Protein AF-A0AAV8EI92-F1 (afdb_monomer_lite)

Sequence (112 aa):
MQIKMDQYKLKQLKFEDYLSFFHDHRAENLTCSQLNQILFMHGFVKLTNHTKEDAMNAVYSLNAAIPTRSTINDSTCRPTSPLSLEEMKRGIREIEWEECPIGSVVSFKPMG

Radius of gyration: 18.46 Å; chains: 1; bounding box: 52×26×43 Å

Organism: NCBI:txid906938

Secondary structure (DSSP, 8-state):
------S----PPPHHHHHHHHHH---TTS-HHHHHHHHHHTTPPP-TTS-HHHHHHHHHT--PPP---TTS--TT---SSPPPHHHHHHHHHHTT-TTS------PPPPP-

Foldseek 3Di:
DDPPPPDDPPVEQDPVNVLCCVVVVDCVPPDLSNLQVLCVVVPHHRPPPDDSVVSSVVSVPPPDDRPDDPPDPDPSPDPPDFQDPVNVVVVCVVVVVVVDDDPDDDTDDDDD

InterPro domains:
  IPR056689 Domain of unknown function DUF7787 [PF25042] (11-63)

Structure (mmCIF, N/CA/C/O backbone):
data_AF-A0AAV8EI92-F1
#
_entry.id   AF-A0AAV8EI92-F1
#
loop_
_atom_site.group_PDB
_atom_site.id
_atom_site.type_symbol
_atom_site.label_atom_id
_atom_site.label_alt_id
_atom_site.label_comp_id
_atom_site.label_asym_id
_atom_site.label_entity_id
_atom_site.label_seq_id
_atom_site.pdbx_PDB_ins_code
_atom_site.Cartn_x
_atom_site.Cartn_y
_atom_site.Cartn_z
_atom_site.occupancy
_atom_site.B_iso_or_equiv
_atom_site.auth_seq_id
_atom_site.auth_comp_id
_atom_site.auth_asym_id
_atom_site.auth_atom_id
_atom_site.pdbx_PDB_model_num
ATOM 1 N N . MET A 1 1 ? -28.005 2.738 -10.618 1.00 36.25 1 MET A N 1
ATOM 2 C CA . MET A 1 1 ? -27.584 2.250 -9.287 1.00 36.25 1 MET A CA 1
ATOM 3 C C . MET A 1 1 ? -26.777 3.358 -8.619 1.00 36.25 1 MET A C 1
ATOM 5 O O . MET A 1 1 ? -25.582 3.455 -8.850 1.00 36.25 1 MET A O 1
ATOM 9 N N . GLN A 1 2 ? -27.439 4.270 -7.897 1.00 36.84 2 GLN A N 1
ATOM 10 C CA . GLN A 1 2 ? -26.756 5.330 -7.146 1.00 36.84 2 GLN A CA 1
ATOM 11 C C . GLN A 1 2 ? -26.046 4.683 -5.953 1.00 36.84 2 GLN A C 1
ATOM 13 O O . GLN A 1 2 ? -26.699 4.252 -5.002 1.00 36.84 2 GLN A O 1
ATOM 18 N N . ILE A 1 3 ? -24.718 4.602 -5.995 1.00 45.78 3 ILE A N 1
ATOM 19 C CA . ILE A 1 3 ? -23.933 4.316 -4.795 1.00 45.78 3 ILE A CA 1
ATOM 20 C C . ILE A 1 3 ? -24.068 5.562 -3.916 1.00 45.78 3 ILE A C 1
ATOM 22 O O . ILE A 1 3 ? -23.470 6.597 -4.197 1.00 45.78 3 ILE A O 1
ATOM 26 N N . LYS A 1 4 ? -24.929 5.495 -2.896 1.00 36.78 4 LYS A N 1
ATOM 27 C CA . LYS A 1 4 ? -25.070 6.548 -1.886 1.00 36.78 4 LYS A CA 1
ATOM 28 C C . LYS A 1 4 ? -23.738 6.675 -1.138 1.00 36.78 4 LYS A C 1
ATOM 30 O O . LYS A 1 4 ? -23.454 5.882 -0.246 1.00 36.78 4 LYS A O 1
ATOM 35 N N . MET A 1 5 ? -22.935 7.673 -1.500 1.00 42.00 5 MET A N 1
ATOM 36 C CA . MET A 1 5 ? -21.683 8.043 -0.820 1.00 42.00 5 MET A CA 1
ATOM 37 C C . MET A 1 5 ? -21.914 8.788 0.514 1.00 42.00 5 MET A C 1
ATOM 39 O O . MET A 1 5 ? -20.963 9.280 1.107 1.00 42.00 5 MET A O 1
ATOM 43 N N . ASP A 1 6 ? -23.152 8.845 1.017 1.00 43.56 6 ASP A N 1
ATOM 44 C CA . ASP A 1 6 ? -23.557 9.717 2.134 1.00 43.56 6 ASP A CA 1
ATOM 45 C C . ASP A 1 6 ? -23.669 9.043 3.513 1.00 43.56 6 ASP A C 1
ATOM 47 O O . ASP A 1 6 ? -24.216 9.633 4.441 1.00 43.56 6 ASP A O 1
ATOM 51 N N . GLN A 1 7 ? -23.192 7.810 3.703 1.00 39.38 7 GLN A N 1
ATOM 52 C CA . GLN A 1 7 ? -23.479 7.070 4.949 1.00 39.38 7 GLN A CA 1
ATOM 53 C C . GLN A 1 7 ? -22.331 6.929 5.941 1.00 39.38 7 GLN A C 1
ATOM 55 O O . GLN A 1 7 ? -22.546 6.364 7.005 1.00 39.38 7 GLN A O 1
ATOM 60 N N . TYR A 1 8 ? -21.154 7.503 5.693 1.00 43.84 8 TYR A N 1
ATOM 61 C CA . TYR A 1 8 ? -20.140 7.577 6.740 1.00 43.84 8 TYR A CA 1
ATOM 62 C C . TYR A 1 8 ? -19.272 8.819 6.554 1.00 43.84 8 TYR A C 1
ATOM 64 O O . TYR A 1 8 ? -18.419 8.865 5.669 1.00 43.84 8 TYR A O 1
ATOM 72 N N . LYS A 1 9 ? -19.392 9.791 7.468 1.00 45.69 9 LYS A N 1
ATOM 73 C CA . LYS A 1 9 ? -18.233 10.609 7.855 1.00 45.69 9 LYS A CA 1
ATOM 74 C C . LYS A 1 9 ? -17.213 9.664 8.508 1.00 45.69 9 LYS A C 1
ATOM 76 O O . LYS A 1 9 ? -17.030 9.672 9.722 1.00 45.69 9 LYS A O 1
ATOM 81 N N . LEU A 1 10 ? -16.596 8.783 7.717 1.00 58.22 10 LEU A N 1
ATOM 82 C CA . LEU A 1 10 ? -15.407 8.058 8.136 1.00 58.22 10 LEU A CA 1
ATOM 83 C C . LEU A 1 10 ? -14.392 9.144 8.464 1.00 58.22 10 LEU A C 1
ATOM 85 O O . LEU A 1 10 ? -14.168 10.035 7.643 1.00 58.22 10 LEU A O 1
ATOM 89 N N . LYS A 1 11 ? -13.804 9.102 9.663 1.00 72.12 11 LYS A N 1
ATOM 90 C CA . LYS A 1 11 ? -12.594 9.882 9.920 1.00 72.12 11 LYS A CA 1
ATOM 91 C C . LYS A 1 11 ? -11.619 9.532 8.798 1.00 72.12 11 LYS A C 1
ATOM 93 O O . LYS A 1 11 ? -11.188 8.379 8.687 1.00 72.12 11 LYS A O 1
ATOM 98 N N . GLN A 1 12 ? -11.376 10.503 7.925 1.00 84.56 12 GLN A N 1
ATOM 99 C CA . GLN A 1 12 ? -10.427 10.351 6.840 1.00 84.56 12 GLN A CA 1
ATOM 100 C C . GLN A 1 12 ? -9.059 10.100 7.464 1.00 84.56 12 GLN A C 1
ATOM 102 O O . GLN A 1 12 ? -8.697 10.726 8.465 1.00 84.56 12 GLN A O 1
ATOM 107 N N . LEU A 1 13 ? -8.339 9.131 6.913 1.00 89.06 13 LEU A N 1
ATOM 108 C CA . LEU A 1 13 ? -6.949 8.911 7.257 1.00 89.06 13 LEU A CA 1
ATOM 109 C C . LEU A 1 13 ? -6.163 10.173 6.895 1.00 89.06 13 LEU A C 1
ATOM 111 O O . LEU A 1 13 ? -6.201 10.621 5.749 1.00 89.06 13 LEU A O 1
ATOM 115 N N . LYS A 1 14 ? -5.483 10.760 7.880 1.00 87.75 14 LYS A N 1
ATOM 116 C CA . LYS A 1 14 ? -4.580 11.874 7.618 1.00 87.75 14 LYS A CA 1
ATOM 117 C C . LYS A 1 14 ? -3.285 11.355 7.013 1.00 87.75 14 LYS A C 1
ATOM 119 O O . LYS A 1 14 ? -2.880 10.222 7.272 1.00 87.75 14 LYS A O 1
ATOM 124 N N . PHE A 1 15 ? -2.621 12.197 6.232 1.00 83.88 15 PHE A N 1
ATOM 125 C CA . PHE A 1 15 ? -1.362 11.827 5.598 1.00 83.88 15 PHE A CA 1
ATOM 126 C C . PHE A 1 15 ? -0.262 11.549 6.633 1.00 83.88 15 PHE A C 1
ATOM 128 O O . PHE A 1 15 ? 0.512 10.614 6.468 1.00 83.88 15 PHE A O 1
ATOM 135 N N . GLU A 1 16 ? -0.240 12.289 7.740 1.00 83.50 16 GLU A N 1
ATOM 136 C CA . GLU A 1 16 ? 0.718 12.113 8.834 1.00 83.50 16 GLU A CA 1
ATOM 137 C C . GLU A 1 16 ? 0.505 10.776 9.566 1.00 83.50 16 GLU A C 1
ATOM 139 O O . GLU A 1 16 ? 1.461 10.069 9.883 1.00 83.50 16 GLU A O 1
ATOM 144 N N . ASP A 1 17 ? -0.756 10.386 9.773 1.00 86.00 17 ASP A N 1
ATOM 145 C CA . ASP A 1 17 ? -1.125 9.095 10.370 1.00 86.00 17 ASP A CA 1
ATOM 146 C C . ASP A 1 17 ? -0.743 7.925 9.440 1.00 86.00 17 ASP A C 1
ATOM 148 O O . ASP A 1 17 ? -0.323 6.860 9.886 1.00 86.00 17 ASP A O 1
ATOM 152 N N . TYR A 1 18 ? -0.853 8.134 8.127 1.00 86.31 18 TYR A N 1
ATOM 153 C CA . TYR A 1 18 ? -0.438 7.169 7.112 1.00 86.31 18 TYR A CA 1
ATOM 154 C C . TYR A 1 18 ? 1.087 7.017 7.052 1.00 86.31 18 TYR A C 1
ATOM 156 O O . TYR A 1 18 ? 1.596 5.900 7.080 1.00 86.31 18 TYR A O 1
ATOM 164 N N . LEU A 1 19 ? 1.830 8.127 7.028 1.00 81.25 19 LEU A N 1
ATOM 165 C CA . LEU A 1 19 ? 3.293 8.100 7.034 1.00 81.25 19 LEU A CA 1
ATOM 166 C C . LEU A 1 19 ? 3.852 7.488 8.320 1.00 81.25 19 LEU A C 1
ATOM 168 O O . LEU A 1 19 ? 4.751 6.654 8.255 1.0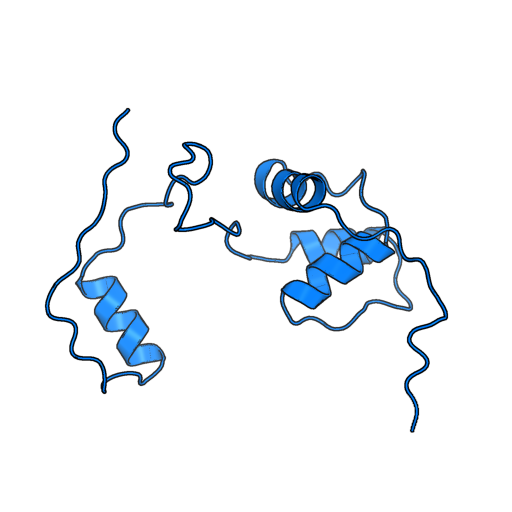0 81.25 19 LEU A O 1
ATOM 172 N N . SER A 1 20 ? 3.316 7.866 9.482 1.00 81.00 20 SER A N 1
ATOM 173 C CA . SER A 1 20 ? 3.761 7.307 10.766 1.00 81.00 20 SER A CA 1
ATOM 174 C C . SER A 1 20 ? 3.519 5.800 10.857 1.00 81.00 20 SER A C 1
ATOM 176 O O . SER A 1 20 ? 4.355 5.091 11.415 1.00 81.00 20 SER A O 1
ATOM 178 N N . PHE A 1 21 ? 2.448 5.282 10.243 1.00 83.38 21 PHE A N 1
ATOM 179 C CA . PHE A 1 21 ? 2.259 3.841 10.094 1.00 83.38 21 PHE A CA 1
ATOM 180 C C . PHE A 1 21 ? 3.411 3.189 9.309 1.00 83.38 21 PHE A C 1
ATOM 182 O O . PHE A 1 21 ? 3.965 2.200 9.776 1.00 83.38 21 PHE A O 1
ATOM 189 N N . PHE A 1 22 ? 3.820 3.752 8.169 1.00 78.31 22 PHE A N 1
ATOM 190 C CA . PHE A 1 22 ? 4.905 3.193 7.349 1.00 78.31 22 PHE A CA 1
ATOM 191 C C . PHE A 1 22 ? 6.301 3.342 7.968 1.00 78.31 22 PHE A C 1
ATOM 193 O O . PHE A 1 22 ? 7.173 2.513 7.715 1.00 78.31 22 PHE A O 1
ATOM 200 N N . HIS A 1 23 ? 6.520 4.374 8.783 1.00 75.62 23 HIS A N 1
ATOM 201 C CA . HIS A 1 23 ? 7.793 4.576 9.477 1.00 75.62 23 HIS A CA 1
ATOM 202 C C . HIS A 1 23 ? 7.920 3.712 10.733 1.00 75.62 23 HIS A C 1
ATOM 204 O O . HIS A 1 23 ? 8.912 3.003 10.892 1.00 75.62 23 HIS A O 1
ATOM 210 N N . ASP A 1 24 ? 6.910 3.730 11.601 1.00 75.62 24 ASP A N 1
ATOM 211 C CA . ASP A 1 24 ? 7.006 3.126 12.931 1.00 75.62 24 ASP A CA 1
ATOM 212 C C . ASP A 1 24 ? 6.269 1.788 13.047 1.00 75.62 24 ASP A C 1
ATOM 214 O O . ASP A 1 24 ? 6.329 1.152 14.096 1.00 75.62 24 ASP A O 1
ATOM 218 N N . HIS A 1 25 ? 5.534 1.364 12.012 1.00 71.62 25 HIS A N 1
ATOM 219 C CA . HIS A 1 25 ? 4.663 0.182 12.051 1.00 71.62 25 HIS A CA 1
ATOM 220 C C . HIS A 1 25 ? 3.685 0.225 13.241 1.00 71.62 25 HIS A C 1
ATOM 222 O O . HIS A 1 25 ? 3.328 -0.791 13.836 1.00 71.62 25 HIS A O 1
ATOM 228 N N . ARG A 1 26 ? 3.212 1.421 13.611 1.00 71.50 26 ARG A N 1
ATOM 229 C CA . ARG A 1 26 ? 2.276 1.609 14.730 1.00 71.50 26 ARG A CA 1
ATOM 230 C C . ARG A 1 26 ? 0.860 1.857 14.224 1.00 71.50 26 ARG A C 1
ATOM 232 O O . ARG A 1 26 ? 0.415 2.992 14.100 1.00 71.50 26 ARG A O 1
ATOM 239 N N . ALA A 1 27 ? 0.128 0.774 13.966 1.00 70.62 27 ALA A N 1
ATOM 240 C CA . ALA A 1 27 ? -1.288 0.818 13.591 1.00 70.62 27 ALA A CA 1
ATOM 241 C C . ALA A 1 27 ? -2.246 0.951 14.795 1.00 70.62 27 ALA A C 1
ATOM 243 O O . ALA A 1 27 ? -3.452 1.115 14.615 1.00 70.62 27 ALA A O 1
ATOM 244 N N . GLU A 1 28 ? -1.734 0.902 16.027 1.00 75.06 28 GLU A N 1
ATOM 245 C CA . GLU A 1 28 ? -2.521 0.899 17.271 1.00 75.06 28 GLU A CA 1
ATOM 246 C C . GLU A 1 28 ? -3.472 2.102 17.375 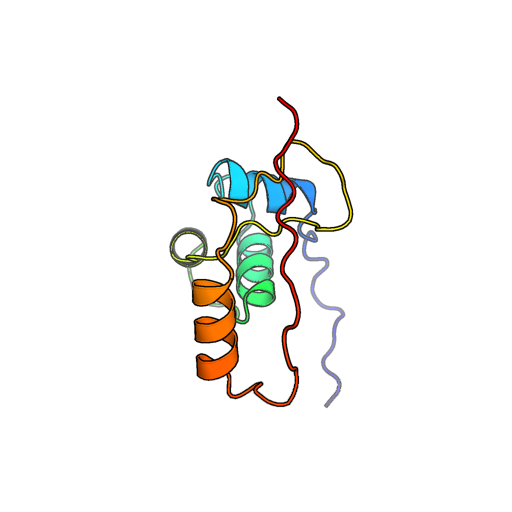1.00 75.06 28 GLU A C 1
ATOM 248 O O . GLU A 1 28 ? -4.637 1.948 17.760 1.00 75.06 28 GLU A O 1
ATOM 253 N N . ASN A 1 29 ? -3.007 3.276 16.936 1.00 82.62 29 ASN A N 1
ATOM 254 C CA . ASN A 1 29 ? -3.757 4.535 16.969 1.00 82.62 29 ASN A CA 1
ATOM 255 C C . ASN A 1 29 ? -4.762 4.684 15.813 1.00 82.62 29 ASN A C 1
ATOM 257 O O . ASN A 1 29 ? -5.595 5.593 15.832 1.00 82.62 29 ASN A O 1
ATOM 261 N N . LEU A 1 30 ? -4.718 3.793 14.818 1.00 88.75 30 LEU A N 1
ATOM 262 C CA . LEU A 1 30 ? -5.627 3.817 13.679 1.00 88.75 30 LEU A CA 1
ATOM 263 C C . LEU A 1 30 ? -6.935 3.096 14.010 1.00 88.75 30 LEU A C 1
ATOM 265 O O . LEU A 1 30 ? -6.990 2.070 14.690 1.00 88.75 30 LEU A O 1
ATOM 269 N N . THR A 1 31 ? -8.034 3.635 13.499 1.00 90.06 31 THR A N 1
ATOM 270 C CA . THR A 1 31 ? -9.343 2.974 13.537 1.00 90.06 31 THR A CA 1
ATOM 271 C C . THR A 1 31 ? -9.430 1.881 12.468 1.00 90.06 31 THR A C 1
ATOM 273 O O . THR A 1 31 ? -8.757 1.953 11.444 1.00 90.06 31 THR A O 1
ATOM 276 N N . CYS A 1 32 ? -10.331 0.906 12.636 1.00 88.56 32 CYS A N 1
ATOM 277 C CA . CYS A 1 32 ? -10.592 -0.115 11.607 1.00 88.56 32 CYS A CA 1
ATOM 278 C C . CYS A 1 32 ? -10.966 0.506 10.241 1.00 88.56 32 CYS A C 1
ATOM 280 O O . CYS A 1 32 ? -10.557 0.027 9.186 1.00 88.56 32 CYS A O 1
ATOM 282 N N . SER A 1 33 ? -11.675 1.639 10.251 1.00 89.00 33 SER A N 1
ATOM 283 C CA . SER A 1 33 ? -11.953 2.427 9.044 1.00 89.00 33 SER A CA 1
ATOM 284 C C . SER A 1 33 ? -10.681 2.952 8.371 1.00 89.00 33 SER A C 1
ATOM 286 O O . SER A 1 33 ? -10.561 2.892 7.151 1.00 89.00 33 SER A O 1
ATOM 288 N N . GLN A 1 34 ? -9.736 3.482 9.148 1.00 90.00 34 GLN A N 1
ATOM 289 C CA . GLN A 1 34 ? -8.465 3.992 8.628 1.00 90.00 34 GLN A CA 1
ATOM 290 C C . GLN A 1 34 ? -7.579 2.859 8.099 1.00 90.00 34 GLN A C 1
ATOM 292 O O . GLN A 1 34 ? -7.012 3.002 7.024 1.00 90.00 34 GLN A O 1
ATOM 297 N N . LEU A 1 35 ? -7.545 1.705 8.769 1.00 90.12 35 LEU A N 1
ATOM 298 C CA . LEU A 1 35 ? -6.850 0.510 8.272 1.00 90.12 35 LEU A CA 1
ATOM 299 C C . LEU A 1 35 ? -7.432 0.031 6.936 1.00 90.12 35 LEU A C 1
ATOM 301 O O . LEU A 1 35 ? -6.697 -0.245 5.994 1.00 90.12 35 LEU A O 1
ATOM 305 N N . ASN A 1 36 ? -8.760 0.036 6.808 1.00 90.62 36 ASN A N 1
ATOM 306 C CA . ASN A 1 36 ? -9.432 -0.258 5.544 1.00 90.62 36 ASN A CA 1
ATOM 307 C C . ASN A 1 36 ? -9.144 0.777 4.446 1.00 90.62 36 ASN A C 1
ATOM 309 O O . ASN A 1 36 ? -9.114 0.418 3.273 1.00 90.62 36 ASN A O 1
ATOM 313 N N . GLN A 1 37 ? -8.937 2.050 4.798 1.00 89.81 37 GLN A N 1
ATOM 314 C CA . GLN A 1 37 ? -8.485 3.063 3.838 1.00 89.81 37 GLN A CA 1
ATOM 315 C C . GLN A 1 37 ? -7.065 2.760 3.348 1.00 89.81 37 GLN A C 1
ATOM 317 O O . GLN A 1 37 ? -6.823 2.880 2.152 1.00 89.81 37 GLN A O 1
ATOM 322 N N . ILE A 1 38 ? -6.162 2.306 4.228 1.00 89.06 38 ILE A N 1
ATOM 323 C CA . ILE A 1 38 ? -4.810 1.876 3.839 1.00 89.06 38 ILE A CA 1
ATOM 324 C C . ILE A 1 38 ? -4.883 0.692 2.877 1.00 89.06 38 ILE A C 1
ATOM 326 O O . ILE A 1 38 ? -4.404 0.799 1.754 1.00 89.06 38 ILE A O 1
ATOM 330 N N . LEU A 1 39 ? -5.558 -0.394 3.262 1.00 88.69 39 LEU A N 1
ATOM 331 C CA . LEU A 1 39 ? -5.749 -1.567 2.398 1.00 88.69 39 LEU A CA 1
ATOM 332 C C . LEU A 1 39 ? -6.298 -1.180 1.020 1.00 88.69 39 LEU A C 1
ATOM 334 O O . LEU A 1 39 ? -5.769 -1.609 -0.003 1.00 88.69 39 LEU A O 1
ATOM 338 N N . PHE A 1 40 ? -7.302 -0.302 0.991 1.00 88.38 40 PHE A N 1
ATOM 339 C CA . PHE A 1 40 ? -7.893 0.184 -0.250 1.00 88.38 40 PHE A CA 1
ATOM 340 C C . PHE A 1 40 ? -6.908 0.983 -1.121 1.00 88.38 40 PHE A C 1
ATOM 342 O O . PHE A 1 40 ? -6.882 0.780 -2.332 1.00 88.38 40 PHE A O 1
ATOM 349 N N . MET A 1 41 ? -6.067 1.847 -0.535 1.00 86.62 41 MET A N 1
ATOM 350 C CA . MET A 1 41 ? -5.017 2.569 -1.277 1.00 86.62 41 MET A CA 1
ATOM 351 C C . MET A 1 41 ? -3.985 1.626 -1.909 1.00 86.62 41 MET A C 1
ATOM 353 O O . MET A 1 41 ? -3.434 1.948 -2.958 1.00 86.62 41 MET A O 1
ATOM 357 N N . HIS A 1 42 ? -3.764 0.456 -1.307 1.00 84.94 42 HIS A N 1
ATOM 358 C CA . HIS A 1 42 ? -2.889 -0.593 -1.838 1.00 84.94 42 HIS A CA 1
ATOM 359 C C . HIS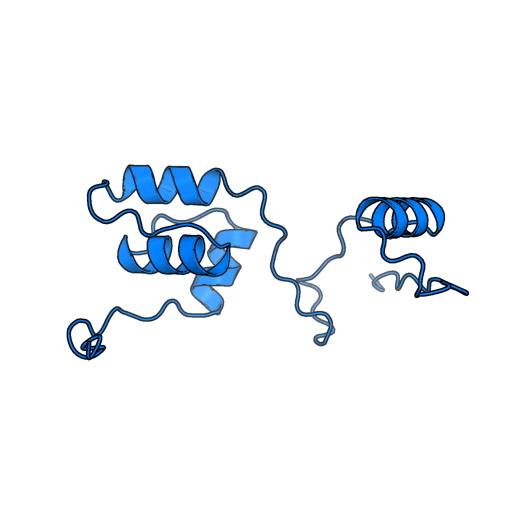 A 1 42 ? -3.619 -1.619 -2.723 1.00 84.94 42 HIS A C 1
ATOM 361 O O . HIS A 1 42 ? -3.031 -2.629 -3.096 1.00 84.94 42 HIS A O 1
ATOM 367 N N . GLY A 1 43 ? -4.884 -1.368 -3.083 1.00 85.62 43 GLY A N 1
ATOM 368 C CA . GLY A 1 43 ? -5.644 -2.192 -4.028 1.00 85.62 43 GLY A CA 1
ATOM 369 C C . GLY A 1 43 ? -6.396 -3.380 -3.418 1.00 85.62 43 GLY A C 1
ATOM 370 O O . GLY A 1 43 ? -6.949 -4.190 -4.159 1.00 85.62 43 GLY A O 1
ATOM 371 N N . PHE A 1 44 ? -6.465 -3.490 -2.091 1.00 88.38 44 PHE A N 1
ATOM 372 C CA . PHE A 1 44 ? -7.187 -4.566 -1.411 1.00 88.38 44 PHE A CA 1
ATOM 373 C C . PHE A 1 44 ? -8.653 -4.206 -1.144 1.00 88.38 44 PHE A C 1
ATOM 375 O O . PHE A 1 44 ? -9.028 -3.046 -0.950 1.00 88.38 44 PHE A O 1
ATOM 382 N N . VAL A 1 45 ? -9.502 -5.235 -1.098 1.00 86.81 45 VAL A N 1
ATOM 383 C CA . VAL A 1 45 ? -10.909 -5.092 -0.707 1.00 86.81 45 VAL A CA 1
ATOM 384 C C . VAL A 1 45 ? -11.041 -4.772 0.782 1.00 86.81 45 VAL A C 1
ATOM 386 O O . VAL A 1 45 ? -10.206 -5.153 1.601 1.00 86.81 45 VAL A O 1
ATOM 389 N N . LYS A 1 46 ? -12.122 -4.076 1.145 1.00 82.75 46 LYS A N 1
ATOM 390 C CA . LYS A 1 46 ? -12.409 -3.741 2.544 1.00 82.75 46 LYS A CA 1
ATOM 391 C C . LYS A 1 46 ? -12.763 -4.994 3.343 1.00 82.75 46 LYS A C 1
ATOM 393 O O . LYS A 1 46 ? -13.594 -5.796 2.925 1.00 82.75 46 LYS A O 1
ATOM 398 N N . LEU A 1 47 ? -12.213 -5.085 4.544 1.00 85.00 47 LE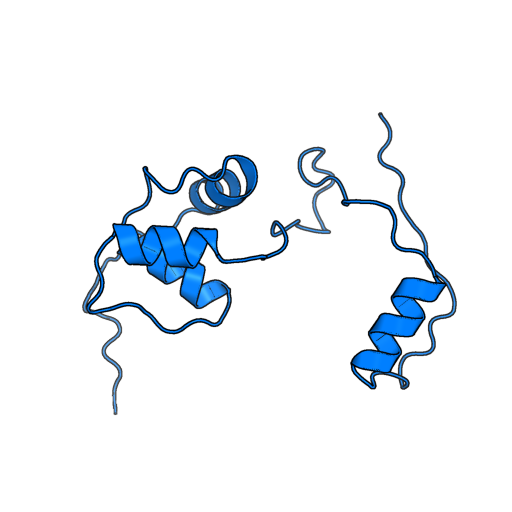U A N 1
ATOM 399 C CA . LEU A 1 47 ? -12.468 -6.131 5.522 1.00 85.00 47 LEU A CA 1
ATOM 400 C C . LEU A 1 47 ? -13.680 -5.757 6.394 1.00 85.00 47 LEU A C 1
ATOM 402 O O . LEU A 1 47 ? -13.540 -5.356 7.547 1.00 85.00 47 LEU A O 1
ATOM 406 N N . THR A 1 48 ? -14.891 -5.834 5.835 1.00 76.31 48 THR A N 1
ATOM 407 C CA . THR A 1 48 ? -16.130 -5.382 6.506 1.00 76.31 48 THR A CA 1
ATOM 408 C C . THR A 1 48 ? -16.603 -6.270 7.658 1.00 76.31 48 THR A C 1
ATOM 410 O O . THR A 1 48 ? -17.285 -5.769 8.545 1.00 76.31 48 THR A O 1
ATOM 413 N N . ASN A 1 49 ? -16.236 -7.555 7.666 1.00 83.69 49 ASN A N 1
ATOM 414 C CA . ASN A 1 49 ? -16.673 -8.537 8.674 1.00 83.69 49 ASN A CA 1
ATOM 415 C C . ASN A 1 49 ? -15.525 -9.035 9.564 1.00 83.69 49 ASN A C 1
ATOM 417 O O . ASN A 1 49 ? -15.635 -10.089 10.183 1.00 83.69 49 ASN A O 1
ATOM 421 N N . HIS A 1 50 ? -14.418 -8.300 9.594 1.00 86.25 50 HIS A N 1
ATOM 422 C CA . HIS A 1 50 ? -13.217 -8.690 10.318 1.00 86.25 50 HIS A CA 1
ATOM 423 C C . HIS A 1 50 ? -12.969 -7.779 11.514 1.00 86.25 50 HIS A C 1
ATOM 425 O O . HIS A 1 50 ? -13.456 -6.645 11.584 1.00 86.25 50 HIS A O 1
ATOM 431 N N . THR A 1 51 ? -12.195 -8.287 12.467 1.00 90.00 51 THR A N 1
ATOM 432 C CA . THR A 1 51 ? -11.812 -7.526 13.652 1.00 90.00 51 THR A CA 1
ATOM 433 C C . THR A 1 51 ? -10.803 -6.430 13.296 1.00 90.00 51 THR A C 1
ATOM 435 O O . THR A 1 51 ? -10.177 -6.435 12.233 1.00 90.00 51 THR A O 1
ATOM 438 N N . LYS A 1 52 ? -10.611 -5.461 14.202 1.00 88.00 52 LYS A N 1
ATOM 439 C CA . LYS A 1 52 ? -9.522 -4.480 14.058 1.00 88.00 52 LYS A CA 1
ATOM 440 C C . LYS A 1 52 ? -8.163 -5.186 13.992 1.00 88.00 52 LYS A C 1
ATOM 442 O O . LYS A 1 52 ? -7.305 -4.740 13.242 1.00 88.00 52 LYS A O 1
ATOM 447 N N . GLU A 1 53 ? -7.988 -6.258 14.758 1.00 89.38 53 GLU A N 1
ATOM 448 C CA . GLU A 1 53 ? -6.759 -7.051 14.794 1.00 89.38 53 GLU A CA 1
ATOM 449 C C . GLU A 1 53 ? -6.471 -7.704 13.440 1.00 89.38 53 GLU A C 1
ATOM 451 O O . GLU A 1 53 ? -5.370 -7.557 12.920 1.00 89.38 53 GLU A O 1
ATOM 456 N N . ASP A 1 54 ? -7.478 -8.299 12.799 1.00 89.44 54 ASP A N 1
ATOM 457 C CA . ASP A 1 54 ? -7.347 -8.836 11.439 1.00 89.44 54 ASP A CA 1
ATOM 458 C C . ASP A 1 54 ? -6.944 -7.750 10.436 1.00 89.44 54 ASP A C 1
ATOM 460 O O . ASP A 1 54 ? -6.059 -7.955 9.607 1.00 89.44 54 ASP A O 1
ATOM 464 N N . ALA A 1 55 ? -7.566 -6.568 10.524 1.00 88.81 55 ALA A N 1
ATOM 465 C CA . ALA A 1 55 ? -7.213 -5.439 9.672 1.00 88.81 55 ALA A CA 1
ATOM 466 C C . ALA A 1 55 ? -5.788 -4.936 9.951 1.00 88.81 55 ALA A C 1
ATOM 468 O O . ALA A 1 55 ? -5.074 -4.610 9.010 1.00 88.81 55 ALA A O 1
ATOM 469 N N . MET A 1 56 ? -5.349 -4.904 11.213 1.00 88.56 56 MET A N 1
ATOM 470 C CA . MET A 1 56 ? -3.967 -4.566 11.567 1.00 88.56 56 MET A CA 1
ATOM 471 C C . MET A 1 56 ? -2.994 -5.588 10.985 1.00 88.56 56 MET A C 1
ATOM 473 O O . MET A 1 56 ? -2.049 -5.190 10.316 1.00 88.56 56 MET A O 1
ATOM 477 N N . ASN A 1 57 ? -3.256 -6.883 11.160 1.00 88.62 57 ASN A N 1
ATOM 478 C CA . ASN A 1 57 ? -2.424 -7.961 10.629 1.00 88.62 57 ASN A CA 1
ATOM 479 C C . ASN A 1 57 ? -2.338 -7.917 9.098 1.00 88.62 57 ASN A C 1
ATOM 481 O O . ASN A 1 57 ? -1.253 -8.051 8.537 1.00 88.62 57 ASN A O 1
ATOM 485 N N . ALA A 1 58 ? -3.457 -7.656 8.417 1.00 88.62 58 ALA A N 1
ATOM 486 C CA . ALA A 1 58 ? -3.482 -7.488 6.968 1.00 88.62 58 ALA A CA 1
ATOM 487 C C . ALA A 1 58 ? -2.631 -6.291 6.523 1.00 88.62 58 ALA A C 1
ATOM 489 O O . ALA A 1 58 ? -1.828 -6.418 5.601 1.00 88.62 58 ALA A O 1
ATOM 490 N N . VAL A 1 59 ? -2.750 -5.149 7.205 1.00 86.94 59 VAL A N 1
ATOM 491 C CA . VAL A 1 59 ? -1.932 -3.968 6.906 1.00 86.94 59 VAL A CA 1
ATOM 492 C C . VAL A 1 59 ? -0.450 -4.238 7.227 1.00 86.94 59 VAL A C 1
ATOM 494 O O . VAL A 1 59 ? 0.406 -3.857 6.440 1.00 86.94 59 VAL A O 1
ATOM 497 N N . TYR A 1 60 ? -0.122 -4.964 8.300 1.00 85.81 60 TYR A N 1
ATOM 498 C CA . TYR A 1 60 ? 1.256 -5.380 8.604 1.00 85.81 60 TYR A CA 1
ATOM 499 C C . TYR A 1 60 ? 1.846 -6.357 7.589 1.00 85.81 60 TYR A C 1
ATOM 501 O O . TYR A 1 60 ? 3.056 -6.372 7.385 1.00 85.81 60 TYR A O 1
ATOM 509 N N . SER A 1 61 ? 1.003 -7.156 6.937 1.00 85.19 61 SER A N 1
ATOM 510 C CA . SER A 1 61 ? 1.431 -8.052 5.863 1.00 85.19 61 SER A CA 1
ATOM 511 C C . SER A 1 61 ? 1.679 -7.335 4.532 1.00 85.19 61 SER A C 1
ATOM 513 O O . SER A 1 61 ? 2.207 -7.945 3.600 1.00 85.19 61 SER A O 1
ATOM 515 N N . LEU A 1 62 ? 1.326 -6.047 4.420 1.00 80.88 62 LEU A N 1
ATOM 516 C CA . LEU A 1 62 ? 1.664 -5.252 3.248 1.00 80.88 62 LEU A CA 1
ATOM 517 C C . LEU A 1 62 ? 3.183 -5.084 3.187 1.00 80.88 62 LEU A C 1
ATOM 519 O O . LEU A 1 62 ? 3.752 -4.230 3.859 1.00 80.88 62 LEU A O 1
ATOM 523 N N . ASN A 1 63 ? 3.838 -5.823 2.293 1.00 69.56 63 ASN A N 1
ATOM 524 C CA . ASN A 1 63 ? 5.194 -5.503 1.844 1.00 69.56 63 ASN A CA 1
ATOM 525 C C . ASN A 1 63 ? 5.170 -4.295 0.883 1.00 69.56 63 ASN A C 1
ATOM 527 O O . ASN A 1 63 ? 5.680 -4.349 -0.236 1.00 69.56 63 ASN A O 1
ATOM 531 N N . ALA A 1 64 ? 4.462 -3.235 1.269 1.00 64.81 64 ALA A N 1
ATOM 532 C CA . ALA A 1 64 ? 4.315 -2.041 0.464 1.00 64.81 64 ALA A CA 1
ATOM 533 C C . ALA A 1 64 ? 5.505 -1.116 0.710 1.00 64.81 64 ALA A C 1
ATOM 535 O O . ALA A 1 64 ? 5.891 -0.856 1.850 1.00 64.81 64 ALA A O 1
ATOM 536 N N . ALA A 1 65 ? 6.076 -0.601 -0.377 1.00 62.47 65 ALA A N 1
ATOM 537 C CA . ALA A 1 65 ? 7.096 0.427 -0.286 1.00 62.47 65 ALA A CA 1
ATOM 538 C C . ALA A 1 65 ? 6.537 1.642 0.463 1.00 62.47 65 ALA A C 1
ATOM 540 O O . ALA A 1 65 ? 5.385 2.037 0.249 1.00 62.47 65 ALA A O 1
ATOM 541 N N . ILE A 1 66 ? 7.373 2.249 1.310 1.00 65.50 66 ILE A N 1
ATOM 542 C CA . ILE A 1 66 ? 7.049 3.532 1.928 1.00 65.50 66 ILE A CA 1
ATOM 543 C C . ILE A 1 66 ? 6.692 4.493 0.787 1.00 65.50 66 ILE A C 1
ATOM 545 O O . ILE A 1 66 ? 7.459 4.596 -0.174 1.00 65.50 66 ILE A O 1
ATOM 549 N N . PRO A 1 67 ? 5.540 5.175 0.852 1.00 62.66 67 PRO A N 1
ATOM 550 C CA . PRO A 1 67 ? 5.113 6.102 -0.182 1.00 62.66 67 PRO A CA 1
ATOM 551 C C . PRO A 1 67 ? 6.005 7.341 -0.137 1.00 62.66 67 PRO A C 1
ATOM 553 O O . PRO A 1 67 ? 5.675 8.363 0.464 1.00 62.66 67 PRO A O 1
ATOM 556 N N . THR A 1 68 ? 7.171 7.240 -0.767 1.00 58.78 68 THR A N 1
ATOM 557 C CA . THR A 1 68 ? 8.122 8.334 -0.866 1.00 58.78 68 THR A CA 1
ATOM 558 C C . THR A 1 68 ? 7.650 9.304 -1.936 1.00 58.78 68 THR A C 1
ATOM 560 O O . THR A 1 68 ? 7.461 8.919 -3.093 1.00 58.78 68 THR A O 1
ATOM 563 N N . ARG A 1 69 ? 7.459 10.577 -1.581 1.00 56.03 69 ARG A N 1
ATOM 564 C CA . ARG A 1 69 ? 7.168 11.615 -2.574 1.00 56.03 69 ARG A CA 1
ATOM 565 C C . ARG A 1 69 ? 8.463 12.029 -3.261 1.00 56.03 69 ARG A C 1
ATOM 567 O O . ARG A 1 69 ? 9.275 12.732 -2.677 1.00 56.03 69 ARG A O 1
ATOM 574 N N . SER A 1 70 ? 8.606 11.668 -4.533 1.00 52.38 70 SER A N 1
ATOM 575 C CA . SER A 1 70 ? 9.764 12.011 -5.373 1.00 52.38 70 SER A CA 1
ATOM 576 C C . SER A 1 70 ? 9.966 13.520 -5.598 1.00 52.38 70 SER A C 1
ATOM 578 O O . SER A 1 70 ? 10.989 13.922 -6.138 1.00 52.38 70 SER A O 1
ATOM 580 N N . THR A 1 71 ? 9.001 14.365 -5.218 1.00 46.44 71 THR A N 1
ATOM 581 C CA . THR A 1 71 ? 9.040 15.826 -5.408 1.00 46.44 71 THR A CA 1
ATOM 582 C C . THR A 1 71 ? 9.518 16.621 -4.198 1.00 46.44 71 THR A C 1
ATOM 584 O O . THR A 1 71 ? 9.744 17.821 -4.339 1.00 46.44 71 THR A O 1
ATOM 587 N N . ILE A 1 72 ? 9.673 16.007 -3.022 1.00 47.97 72 ILE A N 1
ATOM 588 C CA . ILE A 1 72 ? 10.148 16.717 -1.829 1.00 47.97 72 ILE A CA 1
ATOM 589 C C . ILE A 1 72 ? 11.566 16.243 -1.522 1.00 47.97 72 ILE A C 1
ATOM 591 O O . ILE A 1 72 ? 11.812 15.051 -1.362 1.00 47.97 72 ILE A O 1
ATOM 595 N N . ASN A 1 73 ? 12.497 17.194 -1.426 1.00 51.81 73 ASN A N 1
ATOM 596 C CA . ASN A 1 73 ? 13.844 16.994 -0.889 1.00 51.81 73 ASN A CA 1
ATOM 597 C C . ASN A 1 73 ? 13.768 16.803 0.639 1.00 51.81 73 ASN A C 1
ATOM 599 O O . ASN A 1 73 ? 14.295 17.610 1.401 1.00 51.81 73 ASN A O 1
ATOM 603 N N . ASP A 1 74 ? 13.003 15.806 1.086 1.00 49.91 74 ASP A N 1
ATOM 604 C CA . ASP A 1 74 ? 12.828 15.479 2.495 1.00 49.91 74 ASP A CA 1
ATOM 605 C C . ASP A 1 74 ? 13.781 14.338 2.853 1.00 49.91 74 ASP A C 1
ATOM 607 O O . ASP A 1 74 ? 13.755 13.265 2.245 1.00 49.91 74 ASP A O 1
ATOM 611 N N . SER A 1 75 ? 14.626 14.562 3.856 1.00 53.38 75 SER A N 1
ATOM 612 C CA . SER A 1 75 ? 15.615 13.595 4.346 1.00 53.38 75 SER A CA 1
ATOM 613 C C . SER A 1 75 ? 14.986 12.343 4.978 1.00 53.38 75 SER A C 1
ATOM 615 O O . SER A 1 75 ? 15.701 11.378 5.274 1.00 53.38 75 SER A O 1
ATOM 617 N N . THR A 1 76 ? 13.660 12.346 5.156 1.00 49.75 76 THR A N 1
ATOM 618 C CA . THR A 1 76 ? 12.837 11.213 5.604 1.00 49.75 76 THR A CA 1
ATOM 619 C C . THR A 1 76 ? 12.565 10.184 4.499 1.00 49.75 76 THR A C 1
ATOM 621 O O . THR A 1 76 ? 12.395 9.002 4.797 1.00 49.75 76 THR A O 1
ATOM 624 N N . CYS A 1 77 ? 12.612 10.582 3.221 1.00 49.28 77 CYS A N 1
ATOM 625 C CA . CYS A 1 77 ? 12.527 9.683 2.067 1.00 49.28 77 CYS A CA 1
ATOM 626 C C . CYS A 1 77 ? 13.924 9.246 1.628 1.00 49.28 77 CYS A C 1
ATOM 628 O O . CYS A 1 77 ? 14.453 9.711 0.618 1.00 49.28 77 CYS A O 1
ATOM 630 N N . ARG A 1 78 ? 14.555 8.349 2.387 1.00 53.16 78 ARG A N 1
ATOM 631 C CA . ARG A 1 78 ? 15.824 7.765 1.941 1.00 53.16 78 ARG A CA 1
ATOM 632 C C . ARG A 1 78 ? 15.537 6.658 0.929 1.00 53.16 78 ARG A C 1
ATOM 634 O O . ARG A 1 78 ? 14.884 5.687 1.308 1.00 53.16 78 ARG A O 1
ATOM 641 N N . PRO A 1 79 ? 16.026 6.752 -0.321 1.00 53.97 79 PRO A N 1
ATOM 642 C CA . PRO A 1 79 ? 15.975 5.612 -1.218 1.00 53.97 79 PRO A CA 1
ATOM 643 C C . PRO A 1 79 ? 16.717 4.444 -0.561 1.00 53.97 79 PRO A C 1
ATOM 645 O O . PRO A 1 79 ? 17.878 4.567 -0.155 1.00 53.97 79 PRO A O 1
ATOM 648 N N . THR A 1 80 ? 16.024 3.318 -0.419 1.00 57.28 80 THR A N 1
ATOM 649 C CA . THR A 1 80 ? 16.583 2.033 -0.006 1.00 57.28 80 THR A CA 1
ATOM 650 C C . THR A 1 80 ? 17.490 1.544 -1.126 1.00 57.28 80 THR A C 1
ATOM 652 O O . THR A 1 80 ? 17.084 0.776 -1.986 1.00 57.28 80 THR A O 1
ATOM 655 N N . SER A 1 81 ? 18.731 2.032 -1.117 1.00 61.56 81 SER A N 1
ATOM 656 C CA . SER A 1 81 ? 19.791 1.796 -2.105 1.00 61.56 81 SER A CA 1
ATOM 657 C C . SER A 1 81 ? 19.560 2.403 -3.507 1.00 61.56 81 SER A C 1
ATOM 659 O O . SER A 1 81 ? 18.437 2.443 -4.006 1.00 61.56 81 SER A O 1
ATOM 661 N N . PRO A 1 82 ? 20.619 2.931 -4.152 1.00 67.12 82 PRO A N 1
ATOM 662 C CA . PRO A 1 82 ? 20.538 3.389 -5.534 1.00 67.12 82 PRO A CA 1
ATOM 663 C C . PRO A 1 82 ? 20.331 2.195 -6.476 1.00 67.12 82 PRO A C 1
ATOM 665 O O . PRO A 1 82 ? 21.086 1.227 -6.426 1.00 67.12 82 PRO A O 1
ATOM 668 N N . LEU A 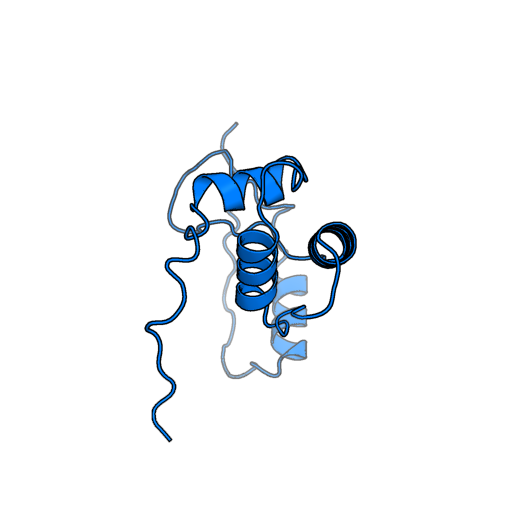1 83 ? 19.314 2.285 -7.332 1.00 71.25 83 LEU A N 1
ATOM 669 C CA . LEU A 1 83 ? 18.934 1.240 -8.283 1.00 71.25 83 LEU A CA 1
ATOM 670 C C . LEU A 1 83 ? 19.927 1.229 -9.457 1.00 71.25 83 LEU A C 1
ATOM 672 O O . LEU A 1 83 ? 20.177 2.271 -10.073 1.00 71.25 83 LEU A O 1
ATOM 676 N N . SER A 1 84 ? 20.528 0.077 -9.762 1.00 81.12 84 SER A N 1
ATOM 677 C CA . SER A 1 84 ? 21.500 -0.012 -10.858 1.00 81.12 84 SER A CA 1
ATOM 678 C C . SER A 1 84 ? 20.822 0.013 -12.234 1.00 81.12 84 SER A C 1
ATOM 680 O O . SER A 1 84 ? 19.665 -0.380 -12.397 1.00 81.12 84 SER A O 1
ATOM 682 N N . LEU A 1 85 ? 21.564 0.433 -13.265 1.00 82.31 85 LEU A N 1
ATOM 683 C CA . LEU A 1 85 ? 21.075 0.448 -14.650 1.00 82.31 85 LEU A CA 1
ATOM 684 C C . LEU A 1 85 ? 20.550 -0.930 -15.099 1.00 82.31 85 LEU A C 1
ATOM 686 O O . LEU A 1 85 ? 19.543 -1.009 -15.799 1.00 82.31 85 LEU A O 1
ATOM 690 N N . GLU A 1 86 ? 21.212 -2.011 -14.689 1.00 84.19 86 GLU A N 1
ATOM 691 C CA . GLU A 1 86 ? 20.847 -3.374 -15.086 1.00 84.19 86 GLU A CA 1
ATOM 692 C C . GLU A 1 86 ? 19.599 -3.894 -14.362 1.00 84.19 86 GLU A C 1
ATOM 694 O O . GLU A 1 86 ? 18.757 -4.540 -14.989 1.00 84.19 86 GLU A O 1
ATOM 699 N N . GLU A 1 87 ? 19.421 -3.569 -13.078 1.00 84.25 87 GLU A N 1
ATOM 700 C CA . GLU A 1 87 ? 18.200 -3.909 -12.332 1.00 84.25 87 GLU A CA 1
ATOM 701 C C . GLU A 1 87 ? 16.974 -3.208 -12.912 1.00 84.25 87 GLU A C 1
ATOM 703 O O . GLU A 1 87 ? 15.926 -3.828 -13.077 1.00 84.25 87 GLU A O 1
ATOM 708 N N . MET A 1 88 ? 17.122 -1.941 -13.293 1.00 83.00 88 MET A N 1
ATOM 709 C CA . MET A 1 88 ? 16.051 -1.182 -13.928 1.00 83.00 88 MET A CA 1
ATOM 710 C C . MET A 1 88 ? 15.697 -1.755 -15.305 1.00 83.00 88 MET A C 1
ATOM 712 O O . MET A 1 88 ? 14.524 -1.984 -15.588 1.00 83.00 88 MET A O 1
ATOM 716 N N . LYS A 1 89 ? 16.697 -2.029 -16.158 1.00 85.81 89 LYS A N 1
ATOM 717 C CA . LYS A 1 89 ? 16.467 -2.667 -17.466 1.00 85.81 89 LYS A CA 1
ATOM 718 C C . LYS A 1 89 ? 15.753 -4.010 -17.314 1.00 85.81 89 LYS A C 1
ATOM 720 O O . LYS A 1 89 ? 14.898 -4.335 -18.131 1.00 85.81 89 LYS A O 1
ATOM 725 N N . ARG A 1 90 ? 16.107 -4.795 -16.290 1.00 86.94 90 ARG A N 1
ATOM 726 C CA . ARG A 1 9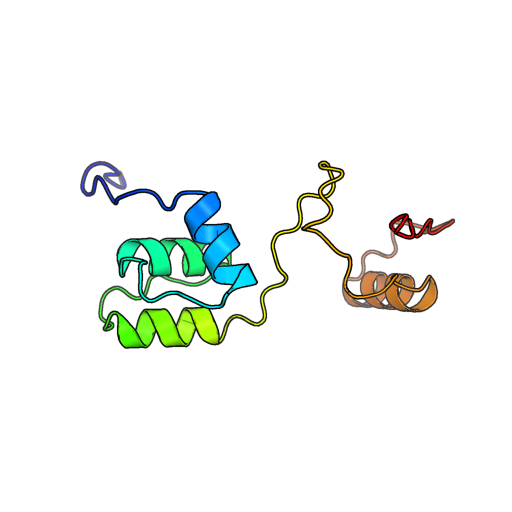0 ? 15.434 -6.062 -15.980 1.00 86.94 90 ARG A CA 1
ATOM 727 C C . ARG A 1 90 ? 13.969 -5.835 -15.605 1.00 86.94 90 ARG A C 1
ATOM 729 O O . ARG A 1 90 ? 13.119 -6.460 -16.222 1.00 86.94 90 ARG A O 1
ATOM 736 N N . GLY A 1 91 ? 13.681 -4.914 -14.686 1.00 84.75 91 GLY A N 1
ATOM 737 C CA . GLY A 1 91 ? 12.303 -4.612 -14.282 1.00 84.75 91 GLY A CA 1
ATOM 738 C C . GLY A 1 91 ? 11.428 -4.114 -15.438 1.00 84.75 91 GLY A C 1
ATOM 739 O O . GLY A 1 91 ? 10.282 -4.522 -15.556 1.00 84.75 91 GLY A O 1
ATOM 740 N N . ILE A 1 92 ? 11.979 -3.295 -16.341 1.00 87.62 92 ILE A N 1
ATOM 741 C CA . ILE A 1 92 ? 11.258 -2.809 -17.532 1.00 87.62 92 ILE A CA 1
ATOM 742 C C . ILE A 1 92 ? 10.939 -3.941 -18.518 1.00 87.62 92 ILE A C 1
ATOM 744 O O . ILE A 1 92 ? 9.846 -3.960 -19.081 1.00 87.62 92 ILE A O 1
ATOM 748 N N . ARG A 1 93 ? 11.846 -4.915 -18.679 1.00 88.12 93 ARG A N 1
ATOM 749 C CA . ARG A 1 93 ? 11.567 -6.133 -19.457 1.00 88.12 93 ARG A CA 1
ATOM 750 C C . ARG A 1 93 ? 10.502 -7.011 -18.804 1.00 88.12 93 ARG A C 1
ATOM 752 O O . ARG A 1 93 ? 9.659 -7.547 -19.507 1.00 88.12 93 ARG A O 1
ATOM 759 N N . GLU A 1 94 ? 10.518 -7.143 -17.478 1.00 92.12 94 GLU A N 1
ATOM 760 C CA . GLU A 1 94 ? 9.527 -7.942 -16.735 1.00 92.12 94 GLU A CA 1
ATOM 761 C C . GLU A 1 94 ? 8.093 -7.418 -16.894 1.00 92.12 94 GLU A C 1
ATOM 763 O O . GLU A 1 94 ? 7.154 -8.207 -16.866 1.00 92.12 94 GLU A O 1
ATOM 768 N N . ILE A 1 95 ? 7.922 -6.108 -17.087 1.00 88.81 95 ILE A N 1
ATOM 769 C CA . ILE A 1 95 ? 6.616 -5.487 -17.362 1.00 88.81 95 ILE A CA 1
ATOM 770 C C . ILE A 1 95 ? 6.348 -5.285 -18.862 1.00 88.81 95 ILE A C 1
ATOM 772 O O . ILE A 1 95 ? 5.412 -4.572 -19.216 1.00 88.81 95 ILE A O 1
ATOM 776 N N . GLU A 1 96 ? 7.187 -5.866 -19.727 1.00 87.44 96 GLU A N 1
ATOM 777 C CA . GLU A 1 96 ? 7.098 -5.792 -21.193 1.00 87.44 96 GLU A CA 1
ATOM 778 C C . GLU A 1 96 ? 7.063 -4.354 -21.750 1.00 87.44 96 GLU A C 1
ATOM 780 O O . GLU A 1 96 ? 6.567 -4.100 -22.846 1.00 87.44 96 GLU A O 1
ATOM 785 N N . TRP A 1 97 ? 7.632 -3.383 -21.026 1.00 87.75 97 TRP A N 1
ATOM 786 C CA . TRP A 1 97 ? 7.616 -1.970 -21.423 1.00 87.75 97 TRP A CA 1
ATOM 787 C C . TRP A 1 97 ? 8.844 -1.586 -22.266 1.00 87.75 97 TRP A C 1
ATOM 789 O O . TRP A 1 97 ? 9.488 -0.556 -22.060 1.00 87.75 97 TRP A O 1
ATOM 799 N N . GLU A 1 98 ? 9.181 -2.426 -23.243 1.00 79.50 98 GLU A N 1
ATOM 800 C CA . GLU A 1 98 ? 10.385 -2.282 -24.076 1.00 79.50 98 GLU A CA 1
ATOM 801 C C . GLU A 1 98 ? 10.317 -1.110 -25.071 1.00 79.50 98 GLU A C 1
ATOM 803 O O . GLU A 1 98 ? 11.343 -0.688 -25.605 1.00 79.50 98 GLU A O 1
ATOM 808 N N . GLU A 1 99 ? 9.133 -0.521 -25.271 1.00 82.94 99 GLU A N 1
ATOM 809 C CA . GLU A 1 99 ? 8.937 0.681 -26.095 1.00 82.94 99 GLU A CA 1
ATOM 810 C C . GLU A 1 99 ? 9.636 1.934 -25.531 1.00 82.94 99 GLU A C 1
ATOM 812 O O . GLU A 1 99 ? 9.751 2.946 -26.224 1.00 82.94 99 GLU A O 1
ATOM 817 N N . CYS A 1 100 ? 10.121 1.886 -24.283 1.00 71.25 100 CYS A N 1
ATOM 818 C CA . CYS A 1 100 ? 10.857 2.970 -23.638 1.00 71.25 100 CYS A CA 1
ATOM 819 C C . CYS A 1 100 ? 12.372 2.669 -23.611 1.00 71.25 100 CYS A C 1
ATOM 821 O O . CYS A 1 100 ? 12.863 2.054 -22.659 1.00 71.25 100 CYS A O 1
ATOM 823 N N . PRO A 1 101 ? 13.159 3.085 -24.627 1.00 70.56 101 PRO A N 1
ATOM 824 C CA . PRO A 1 101 ? 14.601 2.869 -24.626 1.00 70.56 101 PRO A CA 1
ATOM 825 C C . PRO A 1 101 ? 15.268 3.726 -23.547 1.00 70.56 101 PRO A C 1
ATOM 827 O O . PRO A 1 101 ? 15.290 4.956 -23.617 1.00 70.56 101 PRO A O 1
ATOM 830 N N . ILE A 1 102 ? 15.856 3.072 -22.546 1.00 74.38 102 ILE A N 1
ATOM 831 C CA . ILE A 1 102 ? 16.481 3.775 -21.426 1.00 74.38 102 ILE A CA 1
ATOM 832 C C . ILE A 1 102 ? 17.942 4.084 -21.751 1.00 74.38 102 ILE A C 1
ATOM 834 O O . ILE A 1 102 ? 18.803 3.204 -21.714 1.00 74.38 102 ILE A O 1
ATOM 838 N N . GLY A 1 103 ? 18.221 5.350 -22.066 1.00 70.94 103 GLY A N 1
ATOM 839 C CA . GLY A 1 103 ? 19.563 5.811 -22.433 1.00 70.94 103 GLY A CA 1
ATOM 840 C C . GLY A 1 103 ? 20.506 6.044 -21.247 1.00 70.94 103 GLY A C 1
ATOM 841 O O . GLY A 1 103 ? 21.712 5.847 -21.378 1.00 70.94 103 GLY A O 1
ATOM 842 N N . SER A 1 104 ? 19.993 6.458 -20.085 1.00 70.88 104 SER A N 1
ATOM 843 C CA . SER A 1 104 ? 20.812 6.744 -18.901 1.00 70.88 104 SER A CA 1
ATOM 844 C C . SER A 1 104 ? 19.998 6.698 -17.606 1.00 70.88 104 SER A C 1
ATOM 846 O O . SER A 1 104 ? 18.785 6.894 -17.610 1.00 70.88 104 SER A O 1
ATOM 848 N N . VAL A 1 105 ? 20.682 6.440 -16.486 1.00 71.12 105 VAL A N 1
ATOM 849 C CA . VAL A 1 105 ? 20.119 6.516 -15.129 1.00 71.12 105 VAL A CA 1
ATOM 850 C C . VAL A 1 105 ? 20.979 7.448 -14.307 1.00 71.12 105 VAL A C 1
ATOM 852 O O . VAL A 1 105 ? 22.193 7.265 -14.226 1.00 71.12 105 VAL A O 1
ATOM 855 N N . VAL A 1 106 ? 20.343 8.420 -13.661 1.00 69.69 106 VAL A N 1
ATOM 856 C CA . VAL A 1 106 ? 20.995 9.289 -12.685 1.00 69.69 106 VAL A CA 1
ATOM 857 C C . VAL A 1 106 ? 20.491 8.894 -11.305 1.00 69.69 106 VAL A C 1
ATOM 859 O O . VAL A 1 106 ? 19.317 9.061 -10.992 1.00 69.69 106 VAL A O 1
ATOM 862 N N . SER A 1 107 ? 21.387 8.352 -10.483 1.00 64.06 107 SER A N 1
ATOM 863 C CA . SER A 1 107 ? 21.114 8.114 -9.067 1.00 64.06 107 SER A CA 1
ATOM 864 C C . SER A 1 107 ? 21.581 9.317 -8.258 1.00 64.06 107 SER A C 1
ATOM 866 O O . SER A 1 107 ? 22.768 9.646 -8.257 1.00 64.06 107 SER A O 1
ATOM 868 N N . PHE A 1 108 ? 20.661 9.965 -7.549 1.00 56.62 108 PHE A N 1
ATOM 869 C CA . PHE A 1 108 ? 21.006 11.024 -6.608 1.00 56.62 108 PHE A CA 1
ATOM 870 C C . PHE A 1 108 ? 21.430 10.395 -5.283 1.00 56.62 108 PHE A C 1
ATOM 872 O O . PHE A 1 108 ? 20.654 9.699 -4.629 1.00 56.62 108 PHE A O 1
ATOM 879 N N . LYS A 1 109 ? 22.682 10.629 -4.885 1.00 53.78 109 LYS A N 1
ATOM 880 C CA . LYS A 1 109 ? 23.151 10.271 -3.548 1.00 53.78 109 LYS A CA 1
ATOM 881 C C . LYS A 1 109 ? 22.710 11.379 -2.585 1.00 53.78 109 LYS A C 1
ATOM 883 O O . LYS A 1 109 ? 23.047 12.534 -2.851 1.00 53.78 109 LYS A O 1
ATOM 888 N N . PRO A 1 110 ? 21.982 11.078 -1.495 1.00 48.97 110 PRO A N 1
ATOM 889 C CA . PRO A 1 110 ? 21.662 12.099 -0.508 1.00 48.97 110 PRO A CA 1
ATOM 890 C C . PRO A 1 110 ? 22.969 12.638 0.089 1.00 48.97 110 PRO A C 1
ATOM 892 O O . PRO A 1 110 ? 23.834 11.860 0.503 1.00 48.97 110 PRO A O 1
ATOM 895 N N . MET A 1 111 ? 23.135 13.963 0.069 1.00 44.69 111 MET A N 1
ATOM 896 C CA . MET A 1 111 ? 24.200 14.631 0.818 1.00 44.69 111 MET A CA 1
ATOM 897 C C . MET A 1 111 ? 23.907 14.453 2.313 1.00 44.69 111 MET A C 1
ATOM 899 O O . MET A 1 111 ? 22.749 14.545 2.721 1.00 44.69 111 MET A O 1
ATOM 903 N N . GLY A 1 112 ? 24.944 14.067 3.062 1.00 45.16 112 GLY A N 1
ATOM 904 C CA . GLY A 1 112 ? 24.864 13.665 4.470 1.00 45.16 112 GLY A CA 1
ATOM 905 C C . GLY A 1 112 ? 24.469 14.776 5.427 1.00 45.16 112 GLY A C 1
ATOM 906 O O . GLY A 1 112 ? 24.565 15.961 5.040 1.00 45.16 112 GLY A O 1
#

pLDDT: mean 73.32, std 16.32, range [36.25, 92.12]